Protein AF-A0A7C2XYH5-F1 (afdb_monomer)

Nearest PDB structures (foldseek):
  8yqy-assembly1_J  TM=4.150E-01  e=6.815E-01  African swine fever virus
  1w09-assembly1_A  TM=3.811E-01  e=3.040E+00  Homo sapiens

Secondary structure (DSSP, 8-state):
----PPP--------------PPP---TTTHHHHHHHHHHHHHHTTPPPB-TTSPBPPPSS-TT---HHHHHHHHHHHHHHHHHH----HHHHHHHHHHHHHHHHHHSPPPP---TT-------

Radius of gyration: 23.42 Å; Cα contacts (8 Å, |Δi|>4): 102; chains: 1; bounding box: 59×45×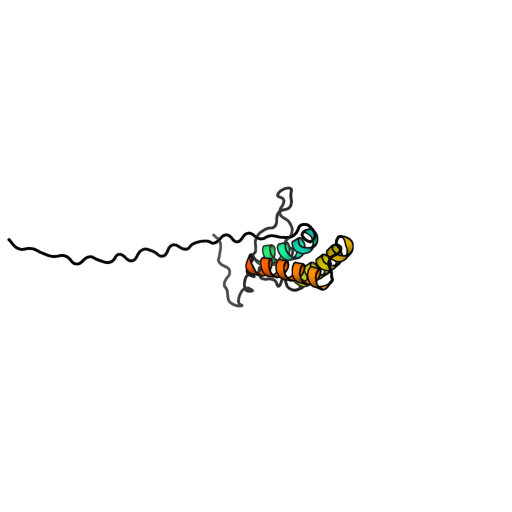76 Å

pLDDT: mean 77.89, std 18.77, range [37.72, 97.19]

Mean predicted aligned error: 12.74 Å

Structure (mmCIF, N/CA/C/O backbone):
data_AF-A0A7C2XYH5-F1
#
_entry.id   AF-A0A7C2XYH5-F1
#
loop_
_atom_site.group_PDB
_atom_site.id
_atom_site.type_symbol
_atom_site.label_atom_id
_atom_site.label_alt_id
_atom_site.label_comp_id
_atom_site.label_asym_id
_atom_site.label_entity_id
_atom_site.label_seq_id
_atom_site.pdbx_PDB_ins_code
_atom_site.Cartn_x
_atom_site.Cartn_y
_atom_site.Cartn_z
_atom_site.occupancy
_atom_site.B_iso_or_equiv
_atom_site.auth_seq_id
_atom_site.auth_comp_id
_atom_site.auth_asym_id
_atom_site.auth_atom_id
_atom_site.pdbx_PDB_model_num
ATOM 1 N N . MET A 1 1 ? -40.162 30.839 -57.504 1.00 41.69 1 MET A N 1
ATOM 2 C CA . MET A 1 1 ? -39.844 30.648 -56.073 1.00 41.69 1 MET A CA 1
ATOM 3 C C . MET A 1 1 ? -39.761 29.150 -55.820 1.00 41.69 1 MET A C 1
ATOM 5 O O . MET A 1 1 ? -40.797 28.504 -55.827 1.00 41.69 1 MET A O 1
ATOM 9 N N . LEU A 1 2 ? -38.557 28.584 -55.711 1.00 43.59 2 LEU A N 1
ATOM 10 C CA . LEU A 1 2 ? -38.345 27.170 -55.375 1.00 43.59 2 LEU A CA 1
ATOM 11 C C . LEU A 1 2 ? -37.627 27.128 -54.021 1.00 43.59 2 LEU A C 1
ATOM 13 O O . LEU A 1 2 ? -36.501 27.606 -53.911 1.00 43.59 2 LEU A O 1
ATOM 17 N N . LEU A 1 3 ? -38.323 26.638 -52.993 1.00 46.94 3 LEU A N 1
ATOM 18 C CA . LEU A 1 3 ? -37.770 26.367 -51.666 1.00 46.94 3 LEU A CA 1
ATOM 19 C C . LEU A 1 3 ? -37.040 25.019 -51.712 1.00 46.94 3 LEU A C 1
ATOM 21 O O . LEU A 1 3 ? -37.680 23.987 -51.900 1.00 46.94 3 LEU A O 1
ATOM 25 N N . SER A 1 4 ? -35.729 25.026 -51.486 1.00 50.44 4 SER A N 1
ATOM 26 C CA . SER A 1 4 ? -34.958 23.812 -51.206 1.00 50.44 4 SER A CA 1
ATOM 27 C C . SER A 1 4 ? -34.747 23.696 -49.700 1.00 50.44 4 SER A C 1
ATOM 29 O O . SER A 1 4 ? -33.986 24.462 -49.110 1.00 50.44 4 SER A O 1
ATOM 31 N N . VAL A 1 5 ? -35.436 22.742 -49.077 1.00 56.19 5 VAL A N 1
ATOM 32 C CA . VAL A 1 5 ? -35.197 22.318 -47.692 1.00 56.19 5 VAL A CA 1
ATOM 33 C C . VAL A 1 5 ? -33.981 21.389 -47.689 1.00 56.19 5 VAL A C 1
ATOM 35 O O . VAL A 1 5 ? -33.984 20.376 -48.383 1.00 56.19 5 VAL A O 1
ATOM 38 N N . GLN A 1 6 ? -32.941 21.730 -46.926 1.00 55.25 6 GLN A N 1
ATOM 39 C CA . GLN A 1 6 ? -31.798 20.845 -46.671 1.00 55.25 6 GLN A CA 1
ATOM 40 C C . GLN A 1 6 ? -31.998 20.099 -45.340 1.00 55.25 6 GLN A C 1
ATOM 42 O O . GLN A 1 6 ? -32.448 20.717 -44.372 1.00 55.25 6 GLN A O 1
ATOM 47 N N . PRO A 1 7 ? -31.670 18.795 -45.258 1.00 52.66 7 PRO A N 1
ATOM 48 C CA . PRO A 1 7 ? -31.740 18.037 -44.014 1.00 52.66 7 PRO A CA 1
ATOM 49 C C . PRO A 1 7 ? -30.561 18.386 -43.095 1.00 52.66 7 PRO A C 1
ATOM 51 O O . PRO A 1 7 ? -29.414 18.480 -43.534 1.00 52.66 7 PRO A O 1
ATOM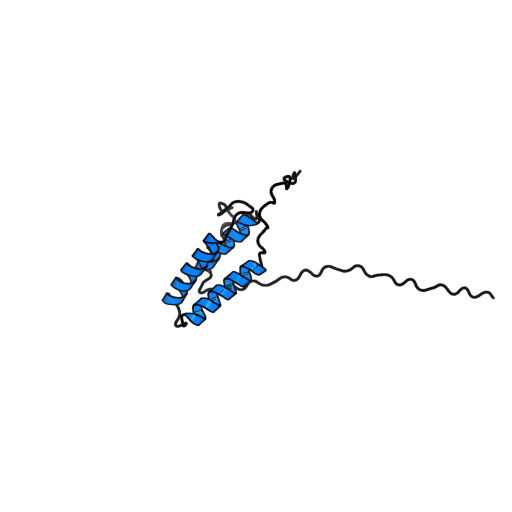 54 N N . ALA A 1 8 ? -30.846 18.566 -41.806 1.00 49.66 8 ALA A N 1
ATOM 55 C CA . ALA A 1 8 ? -29.837 18.794 -40.781 1.00 49.66 8 ALA A CA 1
ATOM 56 C C . ALA A 1 8 ? -29.011 17.517 -40.564 1.00 49.66 8 ALA A C 1
ATOM 58 O O . ALA A 1 8 ? -29.525 16.506 -40.086 1.00 49.66 8 ALA A O 1
ATOM 59 N N . ALA A 1 9 ? -27.726 17.566 -40.911 1.00 53.09 9 ALA A N 1
ATOM 60 C CA . ALA A 1 9 ? -26.771 16.533 -40.546 1.00 53.09 9 ALA A CA 1
ATOM 61 C C . ALA A 1 9 ? -26.536 16.581 -39.027 1.00 53.09 9 ALA A C 1
ATOM 63 O O . ALA A 1 9 ? -25.991 17.550 -38.499 1.00 53.09 9 ALA A O 1
ATOM 64 N N . THR A 1 10 ? -26.951 15.536 -38.313 1.00 51.12 10 THR A N 1
ATOM 65 C CA . THR A 1 10 ? -26.555 15.300 -36.922 1.00 51.12 10 THR A CA 1
ATOM 66 C C . THR A 1 10 ? -25.053 15.041 -36.872 1.00 51.12 10 THR A C 1
ATOM 68 O O . THR A 1 10 ? -24.591 13.951 -37.203 1.00 51.12 10 THR A O 1
ATOM 71 N N . ALA A 1 11 ? -24.286 16.055 -36.475 1.00 54.94 11 ALA A N 1
ATOM 72 C CA . ALA A 1 11 ? -22.871 15.9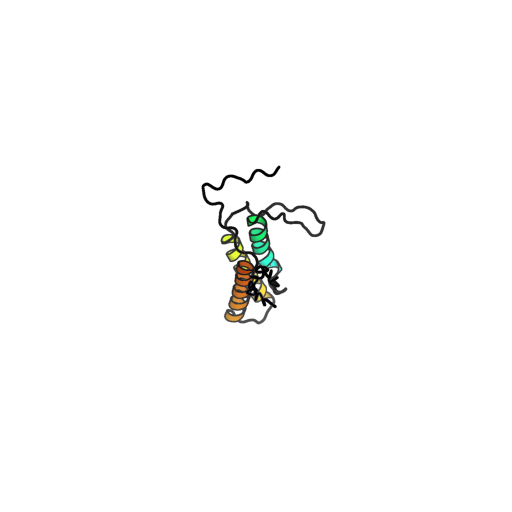12 -36.173 1.00 54.94 11 ALA A CA 1
ATOM 73 C C . ALA A 1 11 ? -22.706 15.070 -34.895 1.00 54.94 11 ALA A C 1
ATOM 75 O O . ALA A 1 11 ? -23.089 15.496 -33.805 1.00 54.94 11 ALA A O 1
ATOM 76 N N . SER A 1 12 ? -22.149 13.865 -35.024 1.00 55.69 12 SER A N 1
ATOM 77 C CA . SER A 1 12 ? -21.679 13.074 -33.885 1.00 55.69 12 SER A CA 1
ATOM 78 C C . SER A 1 12 ? -20.497 13.794 -33.237 1.00 55.69 12 SER A C 1
ATOM 80 O O . SER A 1 12 ? -19.437 13.925 -33.847 1.00 55.69 12 SER A O 1
ATOM 82 N N . ALA A 1 13 ? -20.681 14.290 -32.014 1.00 62.19 13 ALA A N 1
ATOM 83 C CA . ALA A 1 13 ? -19.597 14.876 -31.236 1.00 62.19 13 ALA A CA 1
ATOM 84 C C . ALA A 1 13 ? -18.521 13.811 -30.934 1.00 62.19 13 ALA A C 1
ATOM 86 O O . ALA A 1 13 ? -18.876 12.668 -30.626 1.00 62.19 13 ALA A O 1
ATOM 87 N N . PRO A 1 14 ? -17.219 14.150 -31.000 1.00 56.69 14 PRO A N 1
ATOM 88 C CA . PRO A 1 14 ? -16.165 13.223 -30.615 1.00 56.69 14 PRO A CA 1
ATOM 89 C C . PRO A 1 14 ? -16.283 12.920 -29.119 1.00 56.69 14 PRO A C 1
ATOM 91 O O . PRO A 1 14 ? -16.357 13.829 -28.291 1.00 56.69 14 PRO A O 1
ATOM 94 N N . ALA A 1 15 ? -16.309 11.635 -28.769 1.00 61.97 15 ALA A N 1
ATOM 95 C CA . ALA A 1 15 ? -16.247 11.195 -27.385 1.00 61.97 15 ALA A CA 1
ATOM 96 C C . ALA A 1 15 ? -14.892 11.615 -26.791 1.00 61.97 15 ALA A C 1
ATOM 98 O O . ALA A 1 15 ? -13.858 11.028 -27.104 1.00 61.97 15 ALA A O 1
ATOM 99 N N . GLY A 1 16 ? -14.889 12.659 -25.963 1.00 62.19 16 GLY A N 1
ATOM 100 C CA . GLY A 1 16 ? -13.718 13.040 -25.182 1.00 62.19 16 GLY A CA 1
ATOM 101 C C . GLY A 1 16 ? -13.473 12.012 -24.081 1.00 62.19 16 GLY A C 1
ATOM 102 O O . GLY A 1 16 ? -14.376 11.696 -23.307 1.00 62.19 16 GLY A O 1
ATOM 103 N N . THR A 1 17 ? -12.259 11.477 -23.994 1.00 56.91 17 THR A N 1
ATOM 104 C CA . THR A 1 17 ? -11.842 10.644 -22.864 1.00 56.91 17 THR A CA 1
ATOM 105 C C . THR A 1 17 ? -11.652 11.520 -21.631 1.00 56.91 17 THR A C 1
ATOM 107 O O . THR A 1 17 ? -10.799 12.407 -21.622 1.00 56.91 17 THR A O 1
ATOM 110 N N . VAL A 1 18 ? -12.435 11.269 -20.582 1.00 51.94 18 VAL A N 1
ATOM 111 C CA . VAL A 1 18 ? -12.244 11.898 -19.271 1.00 51.94 18 VAL A CA 1
ATOM 112 C C . VAL A 1 18 ? -11.221 11.081 -18.491 1.00 51.94 18 VAL A C 1
ATOM 114 O O . VAL A 1 18 ? -11.493 9.948 -18.095 1.00 51.94 18 VAL A O 1
ATOM 117 N N . THR A 1 19 ? -10.045 11.655 -18.250 1.00 51.34 19 THR A N 1
ATOM 118 C CA . THR A 1 19 ? -9.051 11.063 -17.350 1.00 51.34 19 THR A CA 1
ATOM 119 C C . THR A 1 19 ? -9.452 11.363 -15.909 1.00 51.34 19 THR A C 1
ATOM 121 O O . THR A 1 19 ? -9.325 12.494 -15.444 1.00 51.34 19 THR A O 1
ATOM 124 N N . VAL A 1 20 ? -9.948 10.357 -15.190 1.00 52.94 20 VAL A N 1
ATOM 125 C CA . VAL A 1 20 ? -10.220 10.470 -13.751 1.00 52.94 20 VAL A CA 1
ATOM 126 C C . VAL A 1 20 ? -8.909 10.262 -12.995 1.00 52.94 20 VAL A C 1
ATOM 128 O O . VAL A 1 20 ? -8.381 9.153 -12.957 1.00 52.94 20 VAL A O 1
ATOM 131 N N . GLN A 1 21 ? -8.380 11.323 -12.385 1.00 51.41 21 GLN A N 1
ATOM 132 C CA . GLN A 1 21 ? -7.239 11.221 -11.478 1.00 51.41 21 GLN A CA 1
ATOM 133 C C . GLN A 1 21 ? -7.737 10.689 -10.126 1.00 51.41 21 GLN A C 1
ATOM 135 O O . GLN A 1 21 ? -8.430 11.393 -9.394 1.00 51.41 21 GLN A O 1
ATOM 140 N N . GLN A 1 22 ? -7.438 9.429 -9.808 1.00 60.06 22 GLN A N 1
ATOM 141 C CA . GLN A 1 22 ? -7.761 8.859 -8.499 1.00 60.06 22 GLN A CA 1
ATOM 142 C C . GLN A 1 22 ? -6.692 9.276 -7.486 1.00 60.06 22 GLN A C 1
ATOM 144 O O . GLN A 1 22 ? -5.508 9.005 -7.679 1.00 60.06 22 GLN A O 1
ATOM 149 N N . SER A 1 23 ? -7.101 9.934 -6.400 1.00 67.00 23 SER A N 1
ATOM 150 C CA . SER A 1 23 ? -6.208 10.257 -5.288 1.00 67.00 23 SER A CA 1
ATOM 151 C C . SER A 1 23 ? -5.953 9.008 -4.445 1.00 67.00 23 SER A C 1
ATOM 153 O O . SER A 1 23 ? -6.882 8.446 -3.861 1.00 67.00 23 SER A O 1
ATOM 155 N N . LEU A 1 24 ? -4.694 8.588 -4.358 1.00 78.06 24 LEU A N 1
ATOM 156 C CA . LEU A 1 24 ? -4.265 7.506 -3.483 1.00 78.06 24 LEU A CA 1
ATOM 157 C C . LEU A 1 24 ? -4.009 8.055 -2.073 1.00 78.06 24 LEU A C 1
ATOM 159 O O . LEU A 1 24 ? -3.121 8.881 -1.877 1.00 78.06 24 LEU A O 1
ATOM 163 N N . THR A 1 25 ? -4.763 7.577 -1.085 1.00 83.81 25 THR A N 1
ATOM 164 C CA . THR A 1 25 ? -4.551 7.924 0.328 1.00 8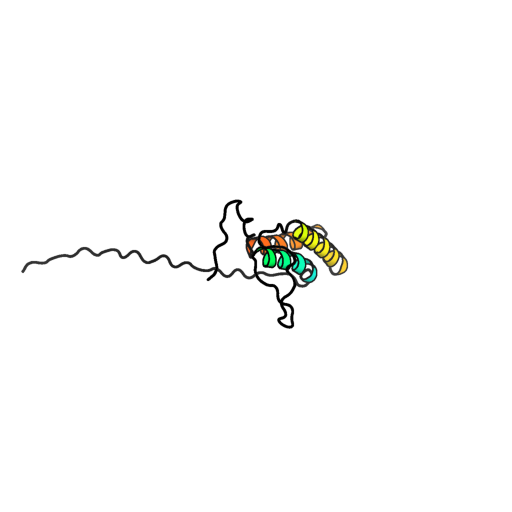3.81 25 THR A CA 1
ATOM 165 C C . THR A 1 25 ? -3.903 6.755 1.058 1.00 83.81 25 THR A C 1
ATOM 167 O O . THR A 1 25 ? -4.503 5.686 1.190 1.00 83.81 25 THR A O 1
ATOM 170 N N . ILE A 1 26 ? -2.683 6.966 1.553 1.00 88.88 26 ILE A N 1
ATOM 171 C CA . ILE A 1 26 ? -1.965 6.016 2.407 1.00 88.88 26 ILE A CA 1
ATOM 172 C C . ILE A 1 26 ? -1.946 6.595 3.827 1.00 88.88 26 ILE A C 1
ATOM 174 O O . ILE A 1 26 ? -1.455 7.708 3.997 1.00 88.88 26 ILE A O 1
ATOM 178 N N . PRO A 1 27 ? -2.465 5.886 4.845 1.00 89.94 27 PRO A N 1
ATOM 179 C CA . PRO A 1 27 ? -2.388 6.349 6.228 1.00 89.94 27 PRO A CA 1
ATOM 180 C C . PRO A 1 27 ? -0.932 6.436 6.710 1.00 89.94 27 PRO A C 1
ATOM 182 O O . PRO A 1 27 ? -0.178 5.468 6.562 1.00 89.94 27 PRO A O 1
ATOM 185 N N . ASP A 1 28 ? -0.553 7.549 7.343 1.00 90.81 28 ASP A N 1
ATOM 186 C CA . ASP A 1 28 ? 0.822 7.800 7.815 1.00 90.81 28 ASP A CA 1
ATOM 187 C C . ASP A 1 28 ? 1.342 6.703 8.754 1.00 90.81 28 ASP A C 1
ATOM 189 O O . ASP A 1 28 ? 2.494 6.282 8.678 1.00 90.81 28 ASP A O 1
ATOM 193 N N . GLU A 1 29 ? 0.451 6.169 9.591 1.00 91.56 29 GLU A N 1
ATOM 194 C CA . GLU A 1 29 ? 0.718 5.090 10.551 1.00 91.56 29 GLU A CA 1
ATOM 195 C C . GLU A 1 29 ? 1.223 3.783 9.911 1.00 91.56 29 GLU A C 1
ATOM 197 O O . GLU A 1 29 ? 1.862 2.979 10.591 1.00 91.56 29 GLU A O 1
ATOM 202 N N . ILE A 1 30 ? 0.965 3.563 8.616 1.00 93.81 30 ILE A N 1
ATOM 203 C CA . ILE A 1 30 ? 1.455 2.396 7.864 1.00 93.81 30 ILE A CA 1
ATOM 204 C C . ILE A 1 30 ? 2.289 2.768 6.640 1.00 93.81 30 ILE A C 1
ATOM 206 O O . ILE A 1 30 ? 2.859 1.871 6.021 1.00 93.81 30 ILE A O 1
ATOM 210 N N . ALA A 1 31 ? 2.415 4.050 6.290 1.00 92.38 31 ALA A N 1
ATOM 211 C CA . ALA A 1 31 ? 3.123 4.485 5.087 1.00 92.38 31 ALA A CA 1
ATOM 212 C C . ALA A 1 31 ? 4.532 3.861 4.940 1.00 92.38 31 ALA A C 1
ATOM 214 O O . ALA A 1 31 ? 4.811 3.305 3.874 1.00 92.38 31 ALA A O 1
ATOM 215 N N . PRO A 1 32 ? 5.380 3.781 5.991 1.00 92.38 32 PRO A N 1
ATOM 216 C CA . PRO A 1 32 ? 6.695 3.134 5.899 1.00 92.38 32 PRO A CA 1
ATOM 217 C C . PRO A 1 32 ? 6.660 1.632 5.571 1.00 92.38 32 PRO A C 1
ATOM 219 O O . PRO A 1 32 ? 7.626 1.085 5.035 1.00 92.38 32 PRO A O 1
ATOM 222 N N . ALA A 1 33 ? 5.574 0.934 5.915 1.00 94.94 33 ALA A N 1
ATOM 223 C CA . ALA A 1 33 ? 5.373 -0.464 5.541 1.00 94.94 33 ALA A CA 1
ATOM 224 C C . ALA A 1 33 ? 4.911 -0.603 4.087 1.00 94.94 33 ALA A C 1
ATOM 226 O O . ALA A 1 33 ? 5.311 -1.530 3.386 1.00 94.94 33 ALA A O 1
ATOM 227 N N . ILE A 1 34 ? 4.082 0.337 3.641 1.00 94.31 34 ILE A N 1
ATOM 228 C CA . ILE A 1 34 ? 3.445 0.322 2.329 1.00 94.31 34 ILE A CA 1
ATOM 229 C C . ILE A 1 34 ? 4.414 0.702 1.199 1.00 94.31 34 ILE A C 1
ATOM 231 O O . ILE A 1 34 ? 4.296 0.160 0.099 1.00 94.31 34 ILE A O 1
ATOM 235 N N . ILE A 1 35 ? 5.409 1.557 1.470 1.00 90.94 35 ILE A N 1
ATOM 236 C CA . ILE A 1 35 ? 6.409 2.006 0.480 1.00 90.94 35 ILE A CA 1
ATOM 237 C C . ILE A 1 35 ? 7.104 0.834 -0.231 1.00 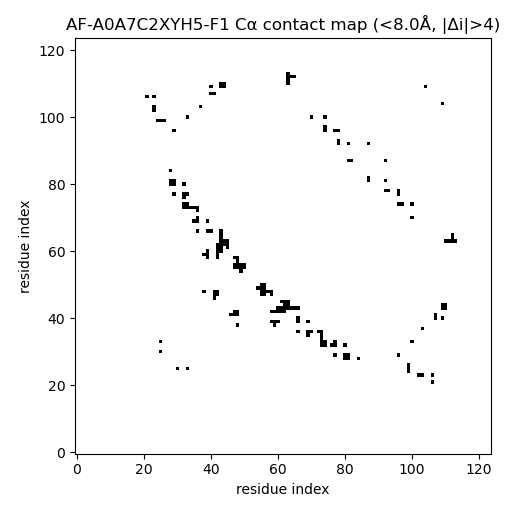90.94 35 ILE A C 1
ATOM 239 O O . ILE A 1 35 ? 7.363 0.918 -1.426 1.00 90.94 35 ILE A O 1
ATOM 243 N N . ILE A 1 36 ? 7.358 -0.283 0.456 1.00 90.75 36 ILE A N 1
ATOM 244 C CA . ILE A 1 36 ? 8.007 -1.463 -0.144 1.00 90.75 36 ILE A CA 1
ATOM 245 C C . ILE A 1 36 ? 7.164 -2.023 -1.297 1.00 90.75 36 ILE A C 1
ATOM 247 O O . ILE A 1 36 ? 7.676 -2.315 -2.379 1.00 90.75 36 ILE A O 1
ATOM 251 N N . TYR A 1 37 ? 5.853 -2.134 -1.084 1.00 93.62 37 TYR A N 1
ATOM 252 C CA . TYR A 1 37 ? 4.943 -2.621 -2.110 1.00 93.62 37 TYR A CA 1
ATOM 253 C C . TYR A 1 37 ? 4.743 -1.598 -3.232 1.00 93.62 37 TYR A C 1
ATOM 255 O O . TYR A 1 37 ? 4.763 -1.968 -4.405 1.00 93.62 37 TYR A O 1
ATOM 263 N N . LEU A 1 38 ? 4.635 -0.315 -2.878 1.00 90.56 38 LEU A N 1
ATOM 264 C CA . LEU A 1 38 ? 4.571 0.787 -3.837 1.00 90.56 38 LEU A CA 1
ATOM 265 C C . LEU A 1 38 ? 5.789 0.791 -4.774 1.00 90.56 38 LEU A C 1
ATOM 267 O O . LEU A 1 38 ? 5.629 0.825 -5.989 1.00 90.56 38 LEU A O 1
ATOM 271 N N . ASN A 1 39 ? 6.999 0.674 -4.226 1.00 90.44 39 ASN A N 1
ATOM 272 C CA . ASN A 1 39 ? 8.236 0.644 -5.005 1.00 90.44 39 ASN A CA 1
ATOM 273 C C . ASN A 1 39 ? 8.288 -0.549 -5.960 1.00 90.44 39 ASN A C 1
ATOM 275 O O . ASN A 1 39 ? 8.750 -0.403 -7.094 1.00 90.44 39 ASN A O 1
ATOM 279 N N . CYS A 1 40 ? 7.781 -1.710 -5.533 1.00 91.00 40 CYS A N 1
ATOM 280 C CA . CYS A 1 40 ? 7.638 -2.856 -6.421 1.00 91.00 40 CYS A CA 1
ATOM 281 C C . CY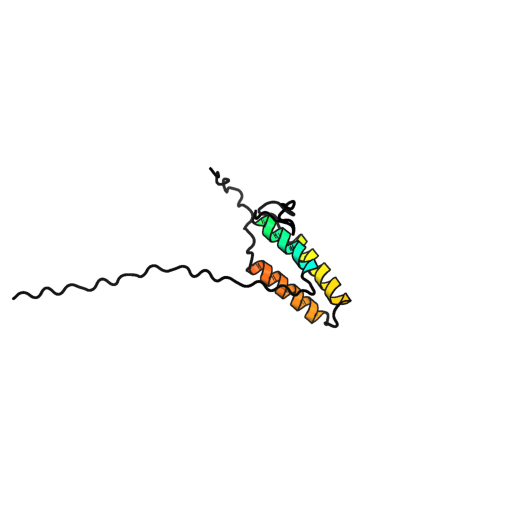S A 1 40 ? 6.669 -2.550 -7.570 1.00 91.00 40 CYS A C 1
ATOM 283 O O . CYS A 1 40 ? 7.038 -2.726 -8.729 1.00 91.00 40 CYS A O 1
ATOM 285 N N . LEU A 1 41 ? 5.466 -2.037 -7.277 1.00 90.12 41 LEU A N 1
ATOM 286 C CA . LEU A 1 41 ? 4.474 -1.698 -8.305 1.00 90.12 41 LEU A CA 1
ATOM 287 C C . LEU A 1 41 ? 5.033 -0.690 -9.318 1.00 90.12 41 LEU A C 1
ATOM 289 O O . LEU A 1 41 ? 4.920 -0.911 -10.523 1.00 90.12 41 LEU A O 1
ATOM 293 N N . THR A 1 42 ? 5.698 0.362 -8.848 1.00 88.44 42 THR A N 1
ATOM 294 C CA . THR A 1 42 ? 6.330 1.380 -9.698 1.00 88.44 42 THR A CA 1
ATOM 295 C C . THR A 1 42 ? 7.460 0.790 -10.551 1.00 88.44 42 THR A C 1
ATOM 297 O O . THR A 1 42 ? 7.485 0.984 -11.768 1.00 88.44 42 THR A O 1
ATOM 300 N N . SER A 1 43 ? 8.340 -0.023 -9.952 1.00 88.81 43 SER A N 1
ATOM 301 C CA . SER A 1 43 ? 9.432 -0.698 -10.678 1.00 88.81 43 SER A CA 1
ATOM 302 C C . SER A 1 43 ? 8.903 -1.689 -11.721 1.00 88.81 43 SER A C 1
ATOM 304 O O . SER A 1 43 ? 9.414 -1.739 -12.841 1.00 88.81 43 SER A O 1
ATOM 306 N N . SER A 1 44 ? 7.832 -2.424 -11.394 1.00 88.50 44 SER A N 1
ATOM 307 C CA . SER A 1 44 ? 7.186 -3.390 -12.294 1.00 88.50 44 SER A CA 1
ATOM 308 C C . SER A 1 44 ? 6.568 -2.722 -13.527 1.00 88.50 44 SER A C 1
ATOM 310 O O . SER A 1 44 ? 6.499 -3.332 -14.591 1.00 88.50 44 SER A O 1
ATOM 312 N N . GLN A 1 45 ? 6.193 -1.442 -13.433 1.00 85.81 45 GLN A N 1
ATOM 313 C CA . GLN A 1 45 ? 5.725 -0.64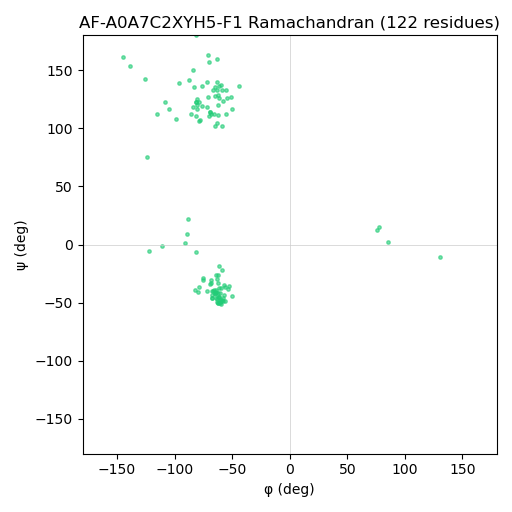3 -14.570 1.00 85.81 45 GLN A CA 1
ATOM 314 C C . GLN A 1 45 ? 6.878 -0.084 -15.420 1.00 85.81 45 GLN A C 1
ATOM 316 O O . GLN A 1 45 ? 6.650 0.471 -16.494 1.00 85.81 45 GLN A O 1
ATOM 321 N N . GLY A 1 46 ? 8.126 -0.260 -14.979 1.00 83.19 46 GLY A N 1
ATOM 322 C CA . GLY A 1 46 ? 9.306 0.312 -15.622 1.00 83.19 46 GLY A CA 1
ATOM 323 C C . GLY A 1 46 ? 9.500 1.797 -15.317 1.00 83.19 46 GLY A C 1
ATOM 324 O O . GLY A 1 46 ? 10.284 2.449 -16.002 1.00 83.19 46 GLY A O 1
ATOM 325 N N . VAL A 1 47 ? 8.806 2.329 -14.307 1.00 83.94 47 VAL A N 1
ATOM 326 C CA . VAL A 1 47 ? 8.980 3.712 -13.864 1.00 83.94 47 VAL A CA 1
ATOM 327 C C . VAL A 1 47 ? 10.218 3.779 -12.962 1.00 83.94 47 VAL A C 1
ATOM 329 O O . VAL A 1 47 ? 10.306 3.014 -11.996 1.00 83.94 47 VAL A O 1
ATOM 332 N N . PRO A 1 48 ? 11.197 4.652 -13.260 1.00 82.00 48 PRO A N 1
ATOM 333 C CA . PRO A 1 48 ? 12.358 4.831 -12.402 1.00 82.00 48 PRO A CA 1
ATOM 334 C C . PRO A 1 48 ? 11.939 5.410 -11.048 1.00 82.00 48 PRO A C 1
ATOM 336 O O . PRO A 1 48 ? 11.141 6.344 -10.970 1.00 82.00 48 PRO A O 1
ATOM 339 N N . LEU A 1 49 ? 12.491 4.843 -9.980 1.00 84.12 49 LEU A N 1
ATOM 340 C CA . LEU A 1 49 ? 12.342 5.359 -8.626 1.00 84.12 49 LEU A CA 1
ATOM 341 C C . LEU A 1 49 ? 13.433 6.392 -8.365 1.00 84.12 49 LEU A C 1
ATOM 343 O O . LEU A 1 49 ? 14.574 6.194 -8.777 1.00 84.12 49 LEU A O 1
ATOM 347 N N . PHE A 1 50 ? 13.098 7.460 -7.651 1.00 85.50 50 PHE A N 1
ATOM 348 C CA . PHE A 1 50 ? 14.055 8.479 -7.232 1.00 85.50 50 PHE A CA 1
ATOM 349 C C . PHE A 1 50 ? 13.973 8.667 -5.723 1.00 85.50 50 PHE A C 1
ATOM 351 O O . PHE A 1 50 ? 12.887 8.608 -5.145 1.00 85.50 50 PHE A O 1
ATOM 358 N N . ASN A 1 51 ? 15.121 8.884 -5.087 1.00 84.50 51 ASN A N 1
ATOM 359 C CA . ASN A 1 51 ? 15.175 9.222 -3.671 1.00 84.50 51 ASN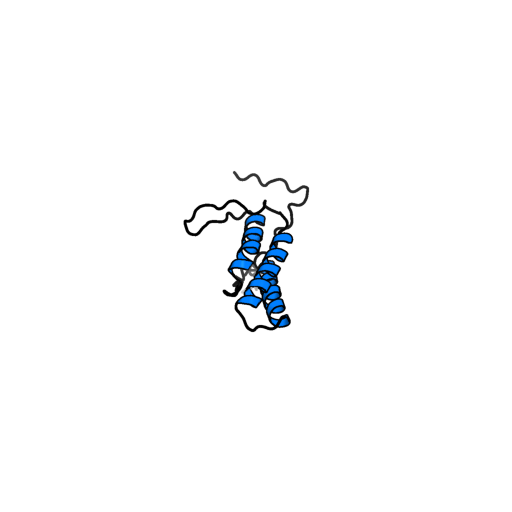 A CA 1
ATOM 360 C C . ASN A 1 51 ? 14.903 10.724 -3.448 1.00 84.50 51 ASN A C 1
ATOM 362 O O . ASN A 1 51 ? 14.720 11.495 -4.389 1.00 84.50 51 ASN A O 1
ATOM 366 N N . GLU A 1 52 ? 14.924 11.160 -2.188 1.00 83.25 52 GLU A N 1
ATOM 367 C CA . GLU A 1 52 ? 14.679 12.561 -1.803 1.00 83.25 52 GLU A CA 1
ATOM 368 C C . GLU A 1 52 ? 15.696 13.559 -2.388 1.00 83.25 52 GLU A C 1
ATOM 370 O O . GLU A 1 52 ? 15.426 14.755 -2.451 1.00 83.25 52 GLU A O 1
ATOM 375 N N . ARG A 1 53 ? 16.864 13.080 -2.831 1.00 88.12 53 ARG A N 1
ATOM 376 C CA . ARG A 1 53 ? 17.912 13.890 -3.472 1.00 88.12 53 ARG A CA 1
ATOM 377 C C . ARG A 1 53 ? 17.765 13.935 -4.995 1.00 88.12 53 ARG A C 1
ATOM 379 O O . ARG A 1 53 ? 18.596 14.542 -5.663 1.00 88.12 53 ARG A O 1
ATOM 386 N N . GLY A 1 54 ? 16.735 13.288 -5.545 1.00 84.69 54 GLY A N 1
ATOM 387 C CA . GLY A 1 54 ? 16.528 13.148 -6.984 1.00 84.69 54 GLY A CA 1
ATOM 388 C C . GLY A 1 54 ? 17.448 12.120 -7.644 1.00 84.69 54 GLY A C 1
ATOM 389 O O . GLY A 1 54 ? 17.532 12.076 -8.869 1.00 84.69 54 GLY A O 1
ATOM 390 N N . GLU A 1 55 ? 18.145 11.289 -6.867 1.00 88.81 55 GLU A N 1
ATOM 391 C CA . GLU A 1 55 ? 19.016 10.245 -7.404 1.00 88.81 55 GLU A CA 1
ATOM 392 C C . GLU A 1 55 ? 18.182 9.011 -7.746 1.00 88.81 55 GLU A C 1
ATOM 394 O O . GLU A 1 55 ? 17.324 8.590 -6.962 1.00 88.81 55 GLU A O 1
ATOM 399 N N . ALA A 1 56 ? 18.441 8.421 -8.915 1.00 85.62 56 ALA A N 1
ATOM 400 C CA . ALA A 1 56 ? 17.782 7.190 -9.323 1.00 85.62 56 ALA A CA 1
ATOM 401 C C . ALA A 1 56 ? 18.117 6.068 -8.332 1.00 85.62 56 ALA A C 1
ATOM 403 O O . ALA A 1 56 ? 19.281 5.774 -8.062 1.00 85.62 56 ALA A O 1
ATOM 404 N N . MET A 1 57 ? 17.080 5.439 -7.797 1.00 85.12 57 MET A N 1
ATOM 405 C CA . MET A 1 57 ? 17.205 4.267 -6.950 1.00 85.12 57 MET A CA 1
ATOM 406 C C . MET A 1 57 ? 17.306 3.012 -7.809 1.00 85.12 57 MET A C 1
ATOM 408 O O . MET A 1 57 ? 16.731 2.927 -8.899 1.00 85.12 57 MET A O 1
ATOM 412 N N . GLU A 1 58 ? 18.009 2.008 -7.289 1.00 82.81 58 GLU A N 1
ATOM 413 C CA . GLU A 1 58 ? 17.989 0.680 -7.884 1.00 82.81 58 GLU A CA 1
ATOM 414 C C . GLU A 1 58 ? 16.554 0.140 -7.896 1.00 82.81 58 GLU A C 1
ATOM 416 O O . GLU A 1 58 ? 15.783 0.311 -6.944 1.00 82.81 58 GLU A O 1
ATOM 421 N N . ARG A 1 59 ? 16.179 -0.483 -9.014 1.00 77.69 59 ARG A N 1
ATOM 422 C CA . ARG A 1 59 ? 14.858 -1.085 -9.154 1.00 77.69 59 ARG A CA 1
ATOM 423 C C . ARG A 1 59 ? 14.737 -2.256 -8.191 1.00 77.69 59 ARG A C 1
ATOM 425 O O . ARG A 1 59 ? 15.602 -3.122 -8.153 1.00 77.69 59 ARG A O 1
ATOM 432 N N . VAL A 1 60 ? 13.620 -2.301 -7.471 1.00 80.88 60 VAL A N 1
ATOM 433 C CA . VAL A 1 60 ? 13.331 -3.402 -6.540 1.00 80.88 60 VAL A CA 1
ATOM 434 C C . VAL A 1 60 ? 13.049 -4.698 -7.304 1.00 80.88 60 VAL A C 1
ATOM 436 O O . VAL A 1 60 ? 13.385 -5.781 -6.838 1.00 80.88 60 VAL A O 1
ATOM 439 N N . VAL A 1 61 ? 12.435 -4.580 -8.484 1.00 84.00 61 VAL A N 1
ATOM 440 C CA . VAL A 1 61 ? 12.086 -5.694 -9.374 1.00 84.00 61 VAL A CA 1
ATOM 441 C C . VAL A 1 61 ? 12.224 -5.287 -10.843 1.00 84.00 61 VAL A C 1
ATOM 443 O O . VAL A 1 61 ? 12.234 -4.093 -11.168 1.00 84.00 61 VAL A O 1
ATOM 446 N N . ALA A 1 62 ? 12.311 -6.263 -11.748 1.00 82.75 62 ALA A N 1
ATOM 447 C CA . ALA A 1 62 ? 12.282 -6.002 -13.181 1.00 82.75 62 ALA A CA 1
ATOM 448 C C . ALA A 1 62 ? 10.879 -5.568 -13.648 1.00 82.75 62 ALA A C 1
ATOM 450 O O . ALA A 1 62 ? 9.866 -5.745 -12.967 1.00 82.75 62 ALA A O 1
ATOM 451 N N . LYS A 1 63 ? 10.811 -4.971 -14.845 1.00 84.31 63 LYS A N 1
ATOM 452 C CA . LYS A 1 63 ? 9.529 -4.602 -15.459 1.00 84.31 63 LYS A CA 1
ATOM 453 C C . LYS A 1 63 ? 8.709 -5.875 -15.709 1.00 84.31 63 LYS A C 1
ATOM 455 O O . LYS A 1 63 ? 9.196 -6.789 -16.365 1.00 84.31 63 LYS A O 1
ATOM 460 N N . GLY A 1 64 ? 7.461 -5.895 -15.247 1.00 81.31 64 GLY A N 1
ATOM 461 C CA . GLY A 1 64 ? 6.545 -7.030 -15.380 1.00 81.31 64 GLY A CA 1
ATOM 462 C C . GLY A 1 64 ? 6.662 -8.105 -14.295 1.00 81.31 64 GLY A C 1
ATOM 463 O O . GLY A 1 64 ? 5.935 -9.094 -14.375 1.00 81.31 64 GLY A O 1
ATOM 464 N N . ASP A 1 65 ? 7.531 -7.924 -13.297 1.00 85.00 65 ASP A N 1
ATOM 465 C CA . ASP A 1 65 ? 7.677 -8.869 -12.186 1.00 85.00 65 ASP A CA 1
ATOM 466 C C . ASP A 1 65 ? 6.472 -8.871 -11.230 1.00 85.00 65 ASP A C 1
ATOM 468 O O . ASP A 1 65 ? 5.725 -7.896 -11.103 1.00 85.00 65 ASP A O 1
ATOM 472 N N . ASP A 1 66 ? 6.306 -9.985 -10.510 1.00 88.38 66 ASP A N 1
ATOM 473 C CA . ASP A 1 66 ? 5.228 -10.174 -9.540 1.00 88.38 66 ASP A CA 1
ATOM 474 C C . ASP A 1 66 ? 5.531 -9.510 -8.184 1.00 88.38 66 ASP A C 1
ATOM 476 O O . ASP A 1 66 ? 6.450 -9.883 -7.452 1.00 88.38 66 ASP A O 1
ATOM 480 N N . CYS A 1 67 ? 4.670 -8.573 -7.789 1.00 90.62 67 CYS A N 1
ATOM 481 C CA . CYS A 1 67 ? 4.747 -7.886 -6.503 1.00 90.62 67 CYS A CA 1
ATOM 482 C C . CYS A 1 67 ? 3.993 -8.580 -5.354 1.00 90.62 67 CYS A C 1
ATOM 484 O O . CYS A 1 67 ? 3.871 -8.009 -4.269 1.00 90.62 67 CYS A O 1
ATOM 486 N N . THR A 1 68 ? 3.494 -9.808 -5.536 1.00 92.69 68 THR A N 1
ATOM 487 C CA . THR A 1 68 ? 2.722 -10.537 -4.510 1.00 92.69 68 THR A CA 1
ATOM 488 C C . THR A 1 68 ? 3.509 -10.768 -3.215 1.00 92.69 68 THR A C 1
ATOM 490 O O . THR A 1 68 ? 2.934 -10.670 -2.127 1.00 92.69 68 THR A O 1
ATOM 493 N N . ALA A 1 69 ? 4.817 -11.036 -3.298 1.00 92.38 69 ALA A N 1
ATOM 494 C CA . ALA A 1 69 ? 5.674 -11.175 -2.115 1.00 92.38 69 ALA A CA 1
ATOM 495 C C . ALA A 1 69 ? 5.753 -9.858 -1.323 1.00 92.38 69 ALA A C 1
ATOM 497 O O . ALA A 1 69 ? 5.448 -9.834 -0.129 1.00 92.38 69 ALA A O 1
ATOM 498 N N . HIS A 1 70 ? 6.027 -8.752 -2.018 1.00 93.88 70 HIS A N 1
ATOM 499 C CA . HIS A 1 70 ? 6.079 -7.409 -1.441 1.00 93.88 70 HIS A CA 1
ATOM 500 C C . HIS A 1 70 ? 4.725 -6.967 -0.859 1.00 93.88 70 HIS A C 1
ATOM 502 O O . HIS A 1 70 ? 4.686 -6.311 0.180 1.00 93.88 70 HIS A O 1
ATOM 508 N N . ARG A 1 71 ? 3.596 -7.389 -1.454 1.00 94.88 71 ARG A N 1
ATOM 509 C CA . ARG A 1 71 ? 2.248 -7.149 -0.901 1.00 94.88 71 ARG A CA 1
ATOM 510 C C . ARG A 1 71 ? 2.064 -7.824 0.460 1.00 94.88 71 ARG A C 1
ATOM 512 O O . ARG A 1 71 ? 1.527 -7.218 1.386 1.00 94.88 71 ARG A O 1
ATOM 519 N N . LYS A 1 72 ? 2.497 -9.085 0.593 1.00 95.69 72 LYS A N 1
ATOM 520 C CA . LYS A 1 72 ? 2.422 -9.844 1.858 1.00 95.69 72 LYS A CA 1
ATOM 521 C C . LYS A 1 72 ? 3.355 -9.270 2.922 1.00 95.69 72 LYS A C 1
ATOM 523 O O . LYS A 1 72 ? 2.976 -9.200 4.093 1.00 95.69 72 LYS A O 1
ATOM 528 N N . GLU A 1 73 ? 4.552 -8.856 2.519 1.00 95.81 73 GLU A N 1
ATOM 529 C CA . GLU A 1 73 ? 5.511 -8.199 3.404 1.00 95.81 73 GLU A CA 1
ATOM 530 C C . GLU A 1 73 ? 4.958 -6.873 3.937 1.00 95.81 73 GLU A C 1
ATOM 532 O O . GLU A 1 73 ? 4.904 -6.680 5.153 1.00 95.81 73 GLU A O 1
ATOM 537 N N . ALA A 1 74 ? 4.449 -6.011 3.050 1.00 96.25 74 ALA A N 1
ATOM 538 C CA . ALA A 1 74 ? 3.824 -4.747 3.425 1.00 96.25 74 ALA A CA 1
ATOM 539 C C . ALA A 1 74 ? 2.653 -4.961 4.395 1.00 96.25 74 ALA A C 1
ATOM 541 O O . ALA A 1 74 ? 2.571 -4.275 5.412 1.00 96.25 74 ALA A O 1
ATOM 542 N N . ALA A 1 75 ? 1.796 -5.960 4.147 1.00 97.19 75 ALA A N 1
ATOM 543 C CA . ALA A 1 75 ? 0.695 -6.296 5.050 1.00 97.19 75 ALA A CA 1
ATOM 544 C C . ALA A 1 75 ? 1.184 -6.714 6.448 1.00 97.19 75 ALA A C 1
ATOM 546 O O . ALA A 1 75 ? 0.654 -6.264 7.464 1.00 97.19 75 ALA A O 1
ATOM 547 N N . SER A 1 76 ? 2.213 -7.562 6.499 1.00 96.88 76 SER A N 1
ATOM 548 C CA . SER A 1 76 ? 2.765 -8.083 7.755 1.00 96.88 76 SER A CA 1
ATOM 549 C C . SER A 1 76 ? 3.446 -6.982 8.567 1.00 96.88 76 SER A C 1
ATOM 551 O O . SER A 1 76 ? 3.230 -6.868 9.776 1.00 96.88 76 SER A O 1
ATOM 553 N N . LYS A 1 77 ? 4.228 -6.130 7.896 1.00 96.44 77 LYS A N 1
ATOM 554 C CA . LYS A 1 77 ? 4.899 -4.983 8.514 1.00 96.44 77 LYS A CA 1
ATOM 555 C C . LYS A 1 77 ? 3.892 -3.932 8.984 1.00 96.44 77 LYS A C 1
ATOM 557 O O . LYS A 1 77 ? 4.041 -3.416 10.088 1.00 96.44 77 LYS A O 1
ATOM 562 N N . ALA A 1 78 ? 2.837 -3.673 8.212 1.00 96.56 78 ALA A N 1
ATOM 563 C CA . ALA A 1 78 ? 1.772 -2.754 8.599 1.00 96.56 78 ALA A CA 1
ATOM 564 C C . ALA A 1 78 ? 0.988 -3.252 9.828 1.00 96.56 78 ALA A C 1
ATOM 566 O O . ALA A 1 78 ? 0.748 -2.464 10.741 1.00 96.56 78 ALA A O 1
ATOM 567 N N . ASP A 1 79 ? 0.645 -4.548 9.919 1.00 97.00 79 ASP A N 1
ATOM 568 C CA . ASP A 1 79 ? 0.000 -5.084 11.135 1.00 97.00 79 ASP A CA 1
ATOM 569 C C . ASP A 1 79 ? 0.934 -4.984 12.341 1.00 97.00 79 ASP A C 1
ATOM 571 O O . ASP A 1 79 ? 0.491 -4.582 13.417 1.00 97.00 79 ASP A O 1
ATOM 575 N N . TRP A 1 80 ? 2.227 -5.281 12.165 1.00 95.50 80 TRP A N 1
ATOM 576 C CA . TRP A 1 80 ? 3.210 -5.095 13.229 1.00 95.50 80 TRP A CA 1
ATOM 577 C C . TRP A 1 80 ? 3.248 -3.638 13.712 1.00 95.50 80 TRP A C 1
ATOM 579 O O . TRP A 1 80 ? 3.118 -3.414 14.913 1.00 95.50 80 TRP A O 1
ATOM 589 N N . MET A 1 81 ? 3.325 -2.657 12.806 1.00 94.44 81 MET A N 1
ATOM 590 C CA . MET A 1 81 ? 3.325 -1.230 13.161 1.00 94.44 81 MET A CA 1
ATOM 591 C C . MET A 1 81 ? 2.040 -0.828 13.891 1.00 94.44 81 MET A C 1
ATOM 593 O O . MET A 1 81 ? 2.087 -0.268 14.985 1.00 94.44 81 MET A O 1
ATOM 597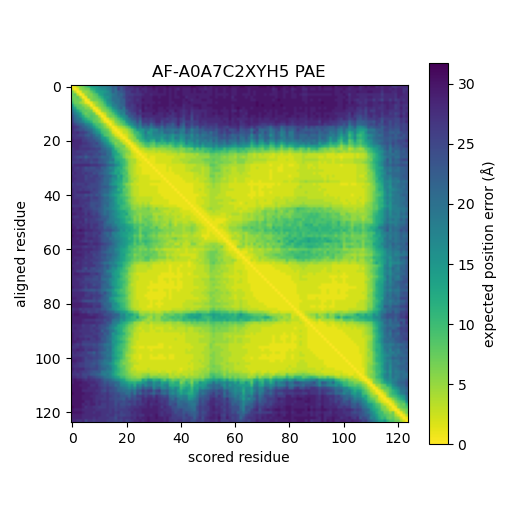 N N . LEU A 1 82 ? 0.876 -1.181 13.346 1.00 95.38 82 LEU A N 1
ATOM 598 C CA . LEU A 1 82 ? -0.404 -0.833 13.958 1.00 95.38 82 LEU A CA 1
ATOM 599 C C . LEU A 1 82 ? -0.591 -1.473 15.343 1.00 95.38 82 LEU A C 1
ATOM 601 O O . LEU A 1 82 ? -1.265 -0.891 16.189 1.00 95.38 82 LEU A O 1
ATOM 605 N N . ARG A 1 83 ? 0.006 -2.645 15.601 1.00 94.62 83 ARG A N 1
ATOM 606 C CA . ARG A 1 83 ? 0.025 -3.266 16.939 1.00 94.62 83 ARG A CA 1
ATOM 607 C C . ARG A 1 83 ? 0.881 -2.500 17.944 1.00 94.62 83 ARG A C 1
ATOM 609 O O . ARG A 1 83 ? 0.588 -2.587 19.130 1.00 94.62 83 ARG A O 1
ATOM 616 N N . GLN A 1 84 ? 1.937 -1.824 17.492 1.00 90.19 84 GLN A N 1
ATOM 617 C CA . GLN A 1 84 ? 2.829 -1.058 18.368 1.00 90.19 84 GLN A CA 1
ATOM 618 C C . GLN A 1 84 ? 2.275 0.333 18.678 1.00 90.19 84 GLN A C 1
ATOM 620 O O . GLN A 1 84 ? 2.408 0.810 19.800 1.00 90.19 84 GLN A O 1
ATOM 625 N N . TYR A 1 85 ? 1.662 0.984 17.687 1.00 80.06 85 TYR A N 1
ATOM 626 C CA . TYR A 1 85 ? 1.402 2.426 17.743 1.00 80.06 85 TYR A CA 1
ATOM 627 C C . TYR A 1 85 ? -0.079 2.800 17.874 1.00 80.06 85 TYR A C 1
ATOM 629 O O . TYR A 1 85 ? -0.402 3.982 17.957 1.00 80.06 85 TYR A O 1
ATOM 637 N N . THR A 1 86 ? -0.997 1.826 17.897 1.00 83.00 86 THR A N 1
ATOM 638 C CA . THR A 1 86 ? -2.442 2.101 17.944 1.00 83.00 86 THR A CA 1
ATOM 639 C C . THR A 1 86 ? -3.185 1.160 18.891 1.00 83.00 86 THR A C 1
ATOM 641 O O . THR A 1 86 ? -2.794 0.012 19.078 1.00 83.00 86 THR A O 1
ATOM 644 N N . ASN A 1 87 ? -4.325 1.613 19.421 1.00 89.69 87 ASN A N 1
ATOM 645 C CA . ASN A 1 87 ? -5.263 0.784 20.195 1.00 89.69 87 ASN A CA 1
ATOM 646 C C . ASN A 1 87 ? -6.318 0.080 19.318 1.00 89.69 87 ASN A C 1
ATOM 648 O O . ASN A 1 87 ? -7.386 -0.302 19.796 1.00 89.69 87 ASN A O 1
ATOM 652 N N . ARG A 1 88 ? -6.046 -0.094 18.019 1.00 92.88 88 ARG A N 1
ATOM 653 C CA . ARG A 1 88 ? -6.990 -0.727 17.089 1.00 92.88 88 ARG A CA 1
ATOM 654 C C . ARG A 1 88 ? -7.096 -2.227 17.341 1.00 92.88 88 ARG A C 1
ATOM 656 O O . ARG A 1 88 ? -6.091 -2.929 17.512 1.00 92.88 88 ARG A O 1
ATOM 663 N N . SER A 1 89 ? -8.314 -2.749 17.256 1.00 95.81 89 SER A N 1
ATOM 664 C CA . SER A 1 89 ? -8.567 -4.187 17.280 1.00 95.81 89 SER A CA 1
ATOM 665 C C . SER A 1 89 ? -7.921 -4.887 16.081 1.00 95.81 89 SER A C 1
ATOM 667 O O . SER A 1 89 ? -7.666 -4.293 15.032 1.00 95.81 89 SER A O 1
ATOM 669 N N . ARG A 1 90 ? -7.705 -6.204 16.193 1.00 94.88 90 ARG A N 1
ATOM 670 C CA . ARG A 1 90 ? -7.176 -7.021 15.085 1.00 94.88 90 ARG A CA 1
ATOM 671 C C . ARG A 1 90 ? -7.995 -6.865 13.799 1.00 94.88 90 ARG A C 1
ATOM 673 O O . ARG A 1 90 ? -7.421 -6.841 12.715 1.00 94.88 90 ARG A O 1
ATOM 680 N N . LYS A 1 91 ? -9.323 -6.764 13.920 1.00 96.62 91 LYS A N 1
ATOM 681 C CA . LYS A 1 91 ? -10.232 -6.608 12.779 1.00 96.62 91 LYS A CA 1
ATOM 682 C C . LYS A 1 91 ? -10.040 -5.255 12.093 1.00 96.62 91 LYS A C 1
ATOM 684 O O . LYS A 1 91 ? -9.920 -5.218 10.875 1.00 96.62 91 LYS A O 1
ATOM 689 N N . GLU A 1 92 ? -9.967 -4.171 12.862 1.00 95.50 92 GLU A N 1
ATOM 690 C CA . GLU A 1 92 ? -9.772 -2.817 12.325 1.00 95.50 92 GLU A CA 1
ATOM 691 C C . GLU A 1 92 ? -8.412 -2.657 11.651 1.00 95.50 92 GLU A C 1
ATOM 693 O O . GLU A 1 92 ? -8.335 -2.092 10.562 1.00 95.50 92 GLU A O 1
ATOM 698 N N . ARG A 1 93 ? -7.345 -3.200 12.257 1.00 96.50 93 ARG A N 1
ATOM 699 C CA . ARG A 1 93 ? -6.012 -3.194 11.638 1.00 96.50 93 ARG A CA 1
ATOM 700 C C . ARG A 1 93 ? -6.024 -3.921 10.303 1.00 96.50 93 ARG A C 1
ATOM 702 O O . ARG A 1 93 ? -5.570 -3.369 9.308 1.00 96.50 93 ARG A O 1
ATOM 709 N N . ARG A 1 94 ? -6.602 -5.128 10.267 1.00 96.75 94 ARG A N 1
ATOM 710 C CA . ARG A 1 94 ? -6.700 -5.910 9.032 1.00 96.75 94 ARG A CA 1
ATOM 711 C C . ARG A 1 94 ? -7.460 -5.151 7.947 1.00 96.75 94 ARG A C 1
ATOM 713 O O . ARG A 1 94 ? -6.962 -5.056 6.833 1.00 96.75 94 ARG A O 1
ATOM 720 N N . GLN A 1 95 ? -8.613 -4.576 8.286 1.00 96.31 95 GLN A N 1
ATOM 721 C CA . GLN A 1 95 ? -9.424 -3.838 7.321 1.00 96.31 95 GLN A CA 1
ATOM 722 C C . GLN A 1 95 ? -8.687 -2.616 6.764 1.00 96.31 95 GLN A C 1
ATOM 724 O O . GLN A 1 95 ? -8.758 -2.365 5.566 1.00 96.31 95 GLN A O 1
ATOM 729 N N . LEU A 1 96 ? -7.970 -1.868 7.611 1.00 94.56 96 LEU A N 1
ATOM 730 C CA . LEU A 1 96 ? -7.166 -0.731 7.161 1.00 94.56 96 LEU A CA 1
ATOM 731 C C . LEU A 1 96 ? -6.110 -1.178 6.146 1.00 94.56 96 LEU A C 1
ATOM 733 O O . LEU A 1 96 ? -6.030 -0.619 5.058 1.00 94.56 96 LEU A O 1
ATOM 737 N N . ILE A 1 97 ? -5.341 -2.212 6.496 1.00 95.94 97 ILE A N 1
ATOM 738 C CA . ILE A 1 97 ? -4.263 -2.745 5.659 1.00 95.94 97 ILE A CA 1
ATOM 739 C C . ILE A 1 97 ? -4.811 -3.242 4.320 1.00 95.94 97 ILE A C 1
ATOM 741 O O . ILE A 1 97 ? -4.282 -2.880 3.273 1.00 95.94 97 ILE A O 1
ATOM 745 N N . GLU A 1 98 ? -5.876 -4.049 4.346 1.00 95.62 98 GLU A N 1
ATOM 746 C CA . GLU A 1 98 ? -6.513 -4.589 3.140 1.00 95.62 98 GLU A CA 1
ATOM 747 C C . GLU A 1 98 ? -7.033 -3.461 2.242 1.00 95.62 98 GLU A C 1
ATOM 749 O O . GLU A 1 98 ? -6.694 -3.425 1.062 1.00 95.62 98 GLU A O 1
ATOM 754 N N . ASN A 1 99 ? -7.748 -2.482 2.805 1.00 94.56 99 ASN A N 1
ATOM 755 C CA . ASN A 1 99 ? -8.264 -1.342 2.045 1.00 94.56 99 ASN A CA 1
ATOM 756 C C . ASN A 1 99 ? -7.145 -0.517 1.398 1.00 94.56 99 ASN A C 1
ATOM 758 O O . ASN A 1 99 ? -7.281 -0.094 0.251 1.00 94.56 99 ASN A O 1
ATOM 762 N N . THR A 1 100 ? -6.044 -0.275 2.115 1.00 94.19 100 THR A N 1
ATOM 763 C CA . THR A 1 100 ? -4.908 0.485 1.578 1.00 94.19 100 THR A CA 1
ATOM 764 C C . THR A 1 100 ? -4.204 -0.279 0.459 1.00 94.19 100 THR A C 1
ATOM 766 O O . THR A 1 100 ? -3.940 0.301 -0.593 1.00 94.19 100 THR A O 1
ATOM 769 N N . LEU A 1 101 ? -3.937 -1.576 0.643 1.00 93.12 101 LEU A N 1
ATOM 770 C CA . LEU A 1 101 ? -3.296 -2.402 -0.386 1.00 93.12 101 LEU A CA 1
ATOM 771 C C . LEU A 1 101 ? -4.184 -2.562 -1.626 1.00 93.12 101 LEU A C 1
ATOM 773 O O . LEU A 1 101 ? -3.685 -2.465 -2.742 1.00 93.12 101 LEU A O 1
ATOM 777 N N . ASP A 1 102 ? -5.494 -2.723 -1.447 1.00 92.62 102 ASP A N 1
ATOM 778 C CA . ASP A 1 102 ? -6.439 -2.797 -2.565 1.00 92.62 102 ASP A CA 1
ATOM 779 C C . ASP A 1 102 ? -6.577 -1.458 -3.299 1.00 92.62 102 ASP A C 1
ATOM 781 O O . ASP A 1 102 ? -6.786 -1.433 -4.511 1.00 92.62 102 ASP A O 1
ATOM 785 N N . SER A 1 103 ? -6.463 -0.333 -2.586 1.00 90.25 103 SER A N 1
ATOM 786 C CA . SER A 1 103 ? -6.434 0.995 -3.207 1.00 90.25 103 SER A CA 1
ATOM 787 C C . SER A 1 103 ? -5.202 1.158 -4.102 1.00 90.25 103 SER A C 1
ATOM 789 O O . SER A 1 103 ? -5.327 1.632 -5.228 1.00 90.25 103 SER A O 1
ATOM 791 N N . LEU A 1 104 ? -4.038 0.673 -3.653 1.00 89.56 104 LEU A N 1
ATOM 792 C CA . LEU A 1 104 ? -2.812 0.648 -4.459 1.00 89.56 104 LEU A CA 1
ATOM 793 C C . LEU A 1 104 ? -2.942 -0.232 -5.698 1.00 89.56 104 LEU A C 1
ATOM 795 O O . LEU A 1 104 ? -2.583 0.200 -6.790 1.00 89.56 104 LEU A O 1
ATOM 799 N N . ASP A 1 105 ? -3.482 -1.443 -5.529 1.00 88.75 105 ASP A N 1
ATOM 800 C CA . ASP A 1 105 ? -3.742 -2.373 -6.633 1.00 88.75 105 ASP A CA 1
ATOM 801 C C . ASP A 1 105 ? -4.654 -1.731 -7.706 1.00 88.75 105 ASP A C 1
ATOM 803 O O . ASP A 1 105 ? -4.483 -1.981 -8.899 1.00 88.75 105 ASP A O 1
ATOM 807 N N . LYS A 1 106 ? -5.607 -0.878 -7.297 1.00 86.31 106 LYS A N 1
ATOM 808 C CA . LYS A 1 106 ? -6.511 -0.145 -8.205 1.00 86.31 106 LYS A CA 1
ATOM 809 C C . LYS A 1 106 ? -5.872 1.088 -8.841 1.00 86.31 106 LYS A C 1
ATOM 811 O O . LYS A 1 106 ? -6.118 1.346 -10.016 1.00 86.31 106 LYS A O 1
ATOM 816 N N . SER A 1 107 ? -5.097 1.861 -8.079 1.00 80.25 107 SER A N 1
ATOM 817 C CA . SER A 1 107 ? -4.480 3.103 -8.564 1.00 80.25 107 SER A CA 1
ATOM 818 C C . SER A 1 107 ? -3.290 2.839 -9.484 1.00 80.25 107 SER A C 1
ATOM 820 O O . SER A 1 107 ? -2.980 3.647 -10.353 1.00 80.25 107 SER A O 1
ATOM 822 N N . MET A 1 108 ? -2.611 1.713 -9.276 1.00 78.12 108 MET A N 1
ATOM 823 C CA . MET A 1 108 ? -1.484 1.242 -10.071 1.00 78.12 108 MET A CA 1
ATOM 824 C C . MET A 1 108 ? -1.812 -0.157 -10.579 1.00 78.12 108 MET A C 1
ATOM 826 O O . MET A 1 108 ? -1.295 -1.140 -10.035 1.00 78.12 108 MET A O 1
ATOM 830 N N . PRO A 1 109 ? -2.698 -0.263 -11.590 1.00 66.00 109 PRO A N 1
ATOM 831 C CA . PRO A 1 109 ? -3.045 -1.552 -12.152 1.00 66.00 109 PRO A CA 1
ATOM 832 C C . PRO A 1 109 ? -1.757 -2.245 -12.574 1.00 66.00 109 PRO A C 1
ATOM 834 O O . PRO A 1 109 ? -0.926 -1.672 -13.284 1.00 66.00 109 PRO A O 1
ATOM 837 N N . ARG A 1 110 ? -1.578 -3.469 -12.076 1.00 63.31 110 ARG A N 1
ATOM 838 C CA . ARG A 1 110 ? -0.402 -4.282 -12.378 1.00 63.31 110 ARG A CA 1
ATOM 839 C C . ARG A 1 110 ? -0.238 -4.315 -13.887 1.00 63.31 110 ARG A C 1
ATOM 841 O O . ARG A 1 110 ? -1.187 -4.653 -14.599 1.00 63.31 110 ARG A O 1
ATOM 848 N N . TYR A 1 111 ? 0.953 -3.963 -14.365 1.00 53.03 111 TYR A N 1
ATOM 849 C CA . TYR A 1 111 ? 1.269 -4.203 -15.761 1.00 53.03 111 TYR A CA 1
ATOM 850 C C . TYR A 1 111 ? 1.113 -5.713 -15.966 1.00 53.03 111 TYR A C 1
ATOM 852 O O . TYR A 1 111 ? 1.713 -6.473 -15.196 1.00 53.03 111 TYR A O 1
ATOM 860 N N . PRO A 1 112 ? 0.270 -6.181 -16.905 1.00 48.59 112 PRO A N 1
ATOM 861 C CA . PRO A 1 112 ? 0.240 -7.601 -17.195 1.00 48.59 112 PRO A CA 1
ATOM 862 C C . PRO A 1 112 ? 1.671 -8.001 -17.548 1.00 48.59 112 PRO A C 1
ATOM 864 O O . PRO A 1 112 ? 2.343 -7.278 -18.293 1.00 48.59 112 PRO A O 1
ATOM 867 N N . ALA A 1 113 ? 2.147 -9.104 -16.962 1.00 47.53 113 ALA A N 1
ATOM 868 C CA . ALA A 1 113 ? 3.448 -9.663 -17.303 1.00 47.53 113 ALA A CA 1
ATOM 869 C C . ALA A 1 113 ? 3.590 -9.653 -18.835 1.00 47.53 113 ALA A C 1
ATOM 871 O O . ALA A 1 113 ? 2.596 -9.949 -19.516 1.00 47.53 113 ALA A O 1
ATOM 872 N N . PRO A 1 114 ? 4.753 -9.261 -19.390 1.00 45.03 114 PRO A N 1
ATOM 873 C CA . PRO A 1 114 ? 4.934 -9.217 -20.833 1.00 45.03 114 PRO A CA 1
ATOM 874 C C . PRO A 1 114 ? 4.485 -10.559 -21.404 1.00 45.03 114 PRO A C 1
ATOM 876 O O . PRO A 1 114 ? 5.011 -11.608 -21.027 1.00 45.03 114 PRO A O 1
ATOM 879 N N . GLN A 1 115 ? 3.444 -10.535 -22.240 1.00 41.12 115 GLN A N 1
ATOM 880 C CA . GLN A 1 115 ? 2.934 -11.767 -22.820 1.00 41.12 115 GLN A CA 1
ATOM 881 C C . GLN A 1 115 ? 4.084 -12.413 -23.600 1.00 41.12 115 GLN A C 1
ATOM 883 O O . GLN A 1 115 ? 4.762 -11.695 -24.346 1.00 41.12 115 GLN A O 1
ATOM 888 N N . PRO A 1 116 ? 4.343 -13.723 -23.439 1.00 37.72 116 PRO A N 1
ATOM 889 C CA . PRO A 1 116 ? 5.390 -14.394 -24.196 1.00 37.72 116 PRO A CA 1
ATOM 890 C C . PRO A 1 116 ? 5.076 -14.249 -25.692 1.00 37.72 116 PRO A C 1
ATOM 892 O O . PRO A 1 116 ? 4.171 -14.896 -26.209 1.00 37.72 116 PRO A O 1
ATOM 895 N N . GLY A 1 117 ? 5.778 -13.329 -26.364 1.00 46.81 117 GLY A N 1
ATOM 896 C CA . GLY A 1 117 ? 5.534 -12.950 -27.761 1.00 46.81 117 GLY A CA 1
ATOM 897 C C . GLY A 1 117 ? 5.435 -11.444 -28.045 1.00 46.81 117 GLY A C 1
ATOM 898 O O . GLY A 1 117 ? 5.465 -11.063 -29.215 1.00 46.81 117 GLY A O 1
ATOM 899 N N . ALA A 1 118 ? 5.357 -10.574 -27.032 1.00 46.16 118 ALA A N 1
ATOM 900 C CA . ALA A 1 118 ? 5.430 -9.127 -27.247 1.00 46.16 118 ALA A CA 1
ATOM 901 C C . ALA A 1 118 ? 6.858 -8.733 -27.666 1.00 46.16 118 ALA A C 1
ATOM 903 O O . ALA A 1 118 ? 7.800 -8.839 -26.879 1.00 46.16 118 ALA A O 1
ATOM 904 N N . LYS A 1 119 ? 7.033 -8.320 -28.928 1.00 41.97 119 LYS A N 1
ATOM 905 C CA . LYS A 1 119 ? 8.300 -7.748 -29.404 1.00 41.97 119 LYS A CA 1
ATOM 906 C C . LYS A 1 119 ? 8.590 -6.479 -28.592 1.00 41.97 119 LYS A C 1
ATOM 908 O O . LYS A 1 119 ? 7.658 -5.708 -28.380 1.00 41.97 119 LYS A O 1
ATOM 913 N N . PRO A 1 120 ? 9.835 -6.251 -28.143 1.00 47.44 120 PRO A N 1
ATOM 914 C CA . PRO A 1 120 ? 10.180 -4.996 -27.499 1.00 47.44 120 PRO A CA 1
ATOM 915 C C . PRO A 1 120 ? 9.980 -3.874 -28.519 1.00 47.44 120 PRO A C 1
ATOM 917 O O . PRO A 1 120 ? 10.580 -3.911 -29.595 1.00 47.44 120 PRO A O 1
ATOM 920 N N . ASP A 1 121 ? 9.105 -2.920 -28.203 1.00 50.97 121 ASP A N 1
ATOM 921 C CA . ASP A 1 121 ? 8.996 -1.673 -28.949 1.00 50.97 121 ASP A CA 1
ATOM 922 C C . ASP A 1 121 ? 10.382 -1.025 -28.977 1.00 50.97 121 ASP A C 1
ATOM 924 O O . ASP A 1 121 ? 10.935 -0.646 -27.942 1.00 50.97 121 ASP A O 1
ATOM 928 N N . ALA A 1 122 ? 10.975 -0.982 -30.168 1.00 45.81 122 ALA A N 1
ATOM 929 C CA . ALA A 1 122 ? 12.198 -0.250 -30.421 1.00 45.81 122 ALA A CA 1
ATOM 930 C C . ALA A 1 122 ? 11.904 1.233 -30.165 1.00 45.81 122 ALA A C 1
ATOM 932 O O . ALA A 1 122 ? 11.108 1.839 -30.881 1.00 45.81 122 ALA A O 1
ATOM 933 N N . GLN A 1 123 ? 12.495 1.790 -29.112 1.00 47.41 123 GLN A N 1
ATOM 934 C CA . GLN A 1 123 ? 12.570 3.235 -28.942 1.00 47.41 123 GLN A CA 1
ATOM 935 C C . GLN A 1 123 ? 13.742 3.743 -29.788 1.00 47.41 123 GLN A C 1
ATOM 937 O O . GLN A 1 123 ? 14.854 3.232 -29.651 1.00 47.41 123 GLN A O 1
ATOM 942 N N . ASP A 1 124 ? 13.412 4.672 -30.688 1.00 39.53 124 ASP A N 1
ATOM 943 C CA . ASP A 1 124 ? 14.296 5.466 -31.555 1.00 39.53 124 ASP A CA 1
ATOM 944 C C . ASP A 1 124 ? 15.300 6.304 -30.745 1.00 39.53 124 ASP A C 1
ATOM 946 O O . ASP A 1 124 ? 14.878 6.898 -29.720 1.00 39.53 124 ASP A O 1
#

Solvent-accessible surface area (backbone atoms only — not comparable to full-atom values): 7860 Å² total; per-residue (Å²): 139,83,89,81,86,77,84,84,79,82,76,81,74,80,84,74,83,80,82,79,85,79,84,86,76,72,60,76,83,35,37,84,28,42,49,59,29,50,46,28,54,41,14,16,66,62,46,85,48,61,48,99,85,69,47,77,46,83,67,80,39,56,65,32,52,83,48,65,67,38,48,54,49,19,48,53,47,26,49,54,40,40,64,75,77,45,93,65,51,76,67,58,47,49,51,53,49,51,53,43,53,52,48,46,50,66,77,52,63,73,55,73,51,75,58,96,81,70,74,80,80,81,80,130

Sequence (124 aa):
MLLSVQPAATASAPAGTVTVQQSLTIPDEIAPAIIIYLNCLTSSQGVPLFNERGEAMERVVAKGDDCTAHRKEAASKADWMLRQYTNRSRKERRQLIENTLDSLDKSMPRYPAPQPGAKPDAQD

Foldseek 3Di:
DDDDDDDDDDDDDDDDDDDDQDDQDDDPLLVVLCVQLVLQLCQLCVHFDADPVRHTDDRPDHHQDDSPVSLVRSLVVQLVSCVVPHPDDPVRSNVSSVVNSVSSCVNRVRDHRPDVPDDPPDDD